Protein AF-J9RSP5-F1 (afdb_monomer)

Sequence (38 aa):
MKSDGHQSEIARLRHDVEEYAKQFPTVGFEKETMKYKD

Foldseek 3Di:
DVPPVVVVVVVVVVVVVVVVVVVDADPPDHLVPDPDND

Nearest PDB structures (foldseek):
  6smn-assembly1_C  TM=9.919E-01  e=1.533E-02  Arabidopsis thaliana

Secondary structure (DSSP, 8-state):
--HHHHHHHHHHHHHHHHHHHTTSPPSSS-GGG-S---

pLDDT: mean 90.28, std 12.29, range [49.97, 98.31]

Solvent-accessible surface area (backbone atoms only — not comparable to full-atom values): 2571 Å² total; per-residue (Å²): 136,81,61,66,67,56,52,53,52,52,53,49,52,50,50,57,50,51,61,56,56,68,75,53,85,64,85,96,54,62,72,88,75,47,94,72,87,128

Radius of gyration: 14.38 Å; Cα contacts (8 Å, |Δi|>4): 3; chains: 1; bounding box: 20×15×42 Å

Organism: Populus nigra (NCBI:txid3691)

Mean predicted aligned error: 5.06 Å

Structure (mmCIF, N/CA/C/O backbone):
data_AF-J9RSP5-F1
#
_entry.id   AF-J9RSP5-F1
#
loop_
_atom_site.group_PDB
_atom_site.id
_atom_site.type_symbol
_atom_site.label_atom_id
_atom_site.label_alt_id
_atom_site.label_comp_id
_atom_site.label_asym_id
_atom_site.label_entity_id
_atom_site.label_seq_id
_atom_site.pdbx_PDB_ins_code
_atom_site.Cartn_x
_atom_site.Cartn_y
_atom_site.Cartn_z
_atom_site.occupancy
_atom_site.B_iso_or_equiv
_atom_site.auth_seq_id
_atom_site.auth_comp_id
_atom_site.auth_asym_id
_atom_site.auth_atom_id
_atom_site.pdbx_PDB_model_num
ATOM 1 N N . MET A 1 1 ? 6.458 -4.794 -31.506 1.00 49.97 1 MET A N 1
ATOM 2 C CA . MET A 1 1 ? 6.201 -4.947 -30.059 1.00 49.97 1 MET A CA 1
ATOM 3 C C . MET A 1 1 ? 7.351 -4.325 -29.282 1.00 49.97 1 MET A C 1
ATOM 5 O O . MET A 1 1 ? 8.402 -4.934 -29.166 1.00 49.97 1 MET A O 1
ATOM 9 N N . LYS A 1 2 ? 7.201 -3.072 -28.840 1.00 55.03 2 LYS A N 1
ATOM 10 C CA . LYS A 1 2 ? 8.089 -2.448 -27.837 1.00 55.03 2 LYS A CA 1
ATOM 11 C C . LYS A 1 2 ? 7.376 -2.261 -26.487 1.00 55.03 2 LYS A C 1
ATOM 13 O O . LYS A 1 2 ? 7.978 -1.781 -25.545 1.00 55.03 2 LYS A O 1
ATOM 18 N N . SER A 1 3 ? 6.103 -2.644 -26.398 1.00 61.50 3 SER A N 1
ATOM 19 C CA . SER A 1 3 ? 5.231 -2.472 -25.233 1.00 61.50 3 SER A CA 1
ATOM 20 C C . SER A 1 3 ? 5.476 -3.498 -24.128 1.00 61.50 3 SER A C 1
ATOM 22 O O . SER A 1 3 ? 5.403 -3.154 -22.954 1.00 61.50 3 SER A O 1
ATOM 24 N N . ASP A 1 4 ? 5.779 -4.744 -24.489 1.00 65.44 4 ASP A N 1
ATOM 25 C CA . ASP A 1 4 ? 5.591 -5.871 -23.565 1.00 65.44 4 ASP A CA 1
ATOM 26 C C . ASP A 1 4 ? 6.708 -5.949 -22.510 1.00 65.44 4 ASP A C 1
ATOM 28 O O . ASP A 1 4 ? 6.451 -6.252 -21.345 1.00 65.44 4 ASP A O 1
ATOM 32 N N . GLY A 1 5 ? 7.935 -5.563 -22.883 1.00 75.69 5 GLY A N 1
ATOM 33 C CA . GLY A 1 5 ? 9.067 -5.474 -21.955 1.00 75.69 5 GLY A CA 1
ATOM 34 C C . GLY A 1 5 ? 8.879 -4.388 -20.892 1.00 75.69 5 GLY A C 1
ATOM 35 O O . GLY A 1 5 ? 9.088 -4.647 -19.710 1.00 75.69 5 GLY A O 1
ATOM 36 N N . HIS A 1 6 ? 8.389 -3.205 -21.278 1.00 84.69 6 HIS A N 1
ATOM 37 C CA . HIS A 1 6 ? 8.150 -2.112 -20.329 1.00 84.69 6 HIS A CA 1
ATOM 38 C C . HIS A 1 6 ? 7.019 -2.429 -19.344 1.00 84.69 6 HIS A C 1
ATOM 40 O O . HIS A 1 6 ? 7.125 -2.101 -18.166 1.00 84.69 6 HIS A O 1
ATOM 46 N N . GLN A 1 7 ? 5.963 -3.120 -19.788 1.00 93.12 7 GLN A N 1
ATOM 47 C CA . GLN A 1 7 ? 4.885 -3.550 -18.891 1.00 93.12 7 GLN A CA 1
ATOM 48 C C . GLN A 1 7 ? 5.374 -4.561 -17.848 1.00 93.12 7 GLN A C 1
ATOM 50 O O . GLN A 1 7 ? 5.002 -4.461 -16.680 1.00 93.12 7 GLN A O 1
ATOM 55 N N . SER A 1 8 ? 6.251 -5.494 -18.237 1.00 92.50 8 SER A N 1
ATOM 56 C CA . SER A 1 8 ? 6.837 -6.454 -17.292 1.00 92.50 8 SER A CA 1
ATOM 57 C C . SER A 1 8 ? 7.705 -5.780 -16.224 1.00 92.50 8 SER A C 1
ATOM 59 O O . SER A 1 8 ? 7.628 -6.130 -15.048 1.00 92.50 8 SER A O 1
ATOM 61 N N . GLU A 1 9 ? 8.478 -4.761 -16.605 1.00 95.31 9 GLU A N 1
ATOM 62 C CA . GLU A 1 9 ? 9.336 -4.019 -15.682 1.00 95.31 9 GLU A CA 1
ATOM 63 C C . GLU A 1 9 ? 8.523 -3.163 -14.706 1.00 95.31 9 GLU A C 1
ATOM 65 O O . GLU A 1 9 ? 8.799 -3.167 -13.506 1.00 95.31 9 GLU A O 1
ATOM 70 N N . ILE A 1 10 ? 7.468 -2.503 -15.193 1.00 95.12 10 ILE A N 1
ATOM 71 C CA . ILE A 1 10 ? 6.524 -1.758 -14.350 1.00 95.12 10 ILE A CA 1
ATOM 72 C C . ILE A 1 10 ? 5.818 -2.705 -13.374 1.00 95.12 10 ILE A C 1
ATOM 74 O O . ILE A 1 10 ? 5.696 -2.388 -12.191 1.00 95.12 10 ILE A O 1
ATOM 78 N N . ALA A 1 11 ? 5.377 -3.878 -13.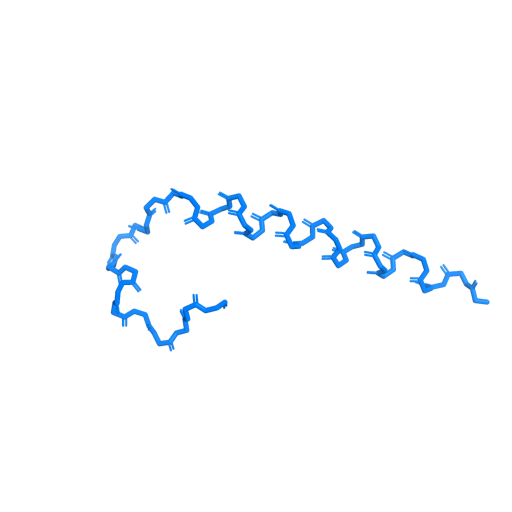840 1.00 95.75 11 ALA A N 1
ATOM 79 C CA . ALA A 1 11 ? 4.728 -4.868 -12.987 1.00 95.75 11 ALA A CA 1
ATOM 80 C C . ALA A 1 11 ? 5.663 -5.367 -11.878 1.00 95.75 11 ALA A C 1
ATOM 82 O O . ALA A 1 11 ? 5.228 -5.469 -10.730 1.00 95.75 11 ALA A O 1
ATOM 83 N N . ARG A 1 12 ? 6.938 -5.615 -12.206 1.00 96.75 12 ARG A N 1
ATOM 84 C CA . ARG A 1 12 ? 7.966 -6.000 -11.233 1.00 96.75 12 ARG A CA 1
ATOM 85 C C . ARG A 1 12 ? 8.204 -4.897 -10.208 1.00 96.75 12 ARG A C 1
ATOM 87 O O . ARG A 1 12 ? 8.122 -5.157 -9.016 1.00 96.75 12 ARG A O 1
ATOM 94 N N . LEU A 1 13 ? 8.434 -3.665 -10.663 1.00 97.56 13 LEU A N 1
ATOM 95 C CA . LEU A 1 13 ? 8.685 -2.535 -9.769 1.00 97.56 13 LEU A CA 1
ATOM 96 C C . LEU A 1 13 ? 7.508 -2.291 -8.819 1.00 97.56 13 LEU A C 1
ATOM 98 O O . LEU A 1 13 ? 7.713 -2.065 -7.632 1.00 97.56 13 LEU A O 1
ATOM 102 N N . ARG A 1 14 ? 6.273 -2.365 -9.326 1.00 97.31 14 ARG A N 1
ATOM 103 C CA . ARG A 1 14 ? 5.068 -2.248 -8.498 1.00 97.31 14 ARG A CA 1
ATOM 104 C C . ARG A 1 14 ? 5.033 -3.320 -7.409 1.00 97.31 14 ARG A C 1
ATOM 106 O O . ARG A 1 14 ? 4.778 -2.980 -6.261 1.00 97.31 14 ARG A O 1
ATOM 113 N N . HIS A 1 15 ? 5.308 -4.575 -7.761 1.00 97.56 15 HIS A N 1
ATOM 114 C CA . HIS A 1 15 ? 5.344 -5.668 -6.792 1.00 97.56 15 HIS A CA 1
ATOM 115 C C . HIS A 1 15 ? 6.413 -5.435 -5.713 1.00 97.56 15 HIS A C 1
ATOM 117 O O . HIS A 1 15 ? 6.105 -5.519 -4.528 1.00 97.56 15 HIS A O 1
ATOM 123 N N . ASP A 1 16 ? 7.628 -5.044 -6.113 1.00 98.25 16 ASP A N 1
ATOM 124 C CA . ASP A 1 16 ? 8.729 -4.748 -5.186 1.00 98.25 16 ASP A CA 1
ATOM 125 C C . ASP A 1 16 ? 8.354 -3.612 -4.207 1.00 98.25 16 ASP A C 1
ATOM 127 O O . ASP A 1 16 ? 8.644 -3.681 -3.010 1.00 98.25 16 ASP A O 1
ATOM 131 N N . VAL A 1 17 ? 7.665 -2.574 -4.698 1.00 98.31 17 VAL A N 1
ATOM 132 C CA . VAL A 1 17 ? 7.180 -1.447 -3.882 1.00 98.31 17 VAL A CA 1
ATOM 133 C C . VAL A 1 17 ? 6.070 -1.876 -2.920 1.00 98.31 17 VAL A C 1
ATOM 135 O O . VAL A 1 17 ? 6.108 -1.498 -1.748 1.00 98.31 17 VAL A O 1
ATOM 138 N N . GLU A 1 18 ? 5.089 -2.650 -3.388 1.00 97.44 18 GLU A N 1
ATOM 139 C CA . GLU A 1 18 ? 3.976 -3.140 -2.565 1.00 97.44 18 GLU A CA 1
ATOM 140 C C . GLU A 1 18 ? 4.483 -4.026 -1.418 1.00 97.44 18 GLU A C 1
ATOM 142 O O . GLU A 1 18 ? 4.110 -3.808 -0.263 1.00 97.44 18 GLU A O 1
ATOM 147 N N . GLU A 1 19 ? 5.386 -4.966 -1.701 1.00 97.56 19 GLU A N 1
ATOM 148 C CA . GLU A 1 19 ? 5.972 -5.844 -0.682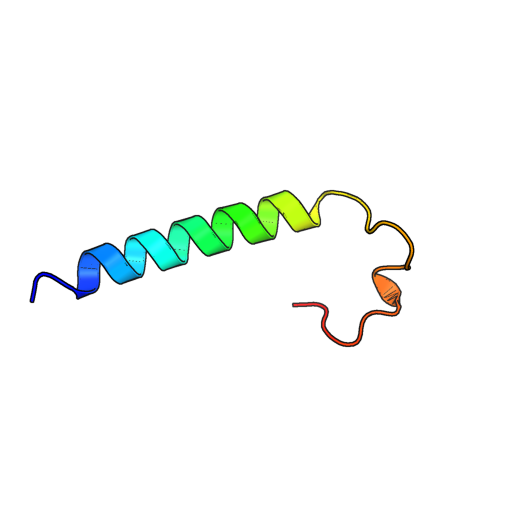 1.00 97.56 19 GLU A CA 1
ATOM 149 C C . GLU A 1 19 ? 6.819 -5.076 0.333 1.00 97.56 19 GLU A C 1
ATOM 151 O O . GLU A 1 19 ? 6.761 -5.362 1.531 1.00 97.56 19 GLU A O 1
ATOM 156 N N . TYR A 1 20 ? 7.561 -4.056 -0.106 1.00 98.00 20 TYR A N 1
ATOM 157 C CA .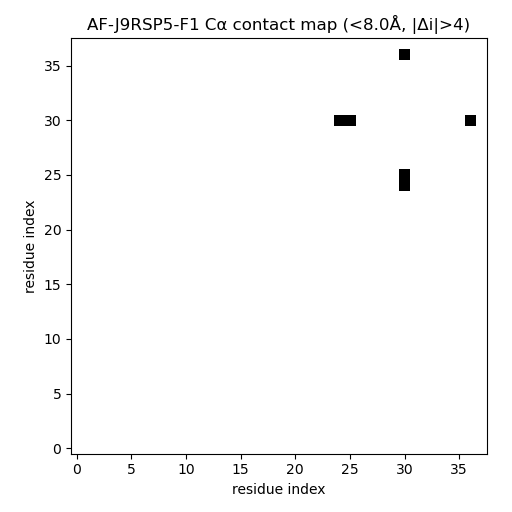 TYR A 1 20 ? 8.304 -3.196 0.811 1.00 98.00 20 TYR A CA 1
ATOM 158 C C . TYR A 1 20 ? 7.369 -2.387 1.721 1.00 98.00 20 TYR A C 1
ATOM 160 O O . TYR A 1 20 ? 7.559 -2.347 2.937 1.00 98.00 20 TYR A O 1
ATOM 168 N N . ALA A 1 21 ? 6.317 -1.781 1.163 1.00 96.81 21 ALA A N 1
ATOM 169 C CA . ALA A 1 21 ? 5.363 -0.981 1.928 1.00 96.81 21 ALA A CA 1
ATOM 170 C C . ALA A 1 21 ? 4.612 -1.810 2.987 1.00 96.81 21 ALA A C 1
ATOM 172 O O . ALA A 1 21 ? 4.392 -1.331 4.101 1.00 96.81 21 ALA A O 1
ATOM 173 N N . LYS A 1 22 ? 4.272 -3.071 2.681 1.00 94.75 22 LYS A N 1
ATOM 174 C CA . LYS A 1 22 ? 3.556 -3.994 3.586 1.00 94.75 22 LYS A CA 1
ATOM 175 C C . LYS A 1 22 ? 4.314 -4.342 4.877 1.00 94.75 22 LYS A C 1
ATOM 177 O O . LYS A 1 22 ? 3.679 -4.890 5.786 1.00 94.75 22 LYS A O 1
ATOM 182 N N . GLN A 1 23 ? 5.619 -4.058 4.957 1.00 96.38 23 GLN A N 1
ATOM 183 C CA . GLN A 1 23 ? 6.462 -4.280 6.144 1.00 96.38 23 GLN A CA 1
ATOM 184 C C . GLN A 1 23 ? 6.204 -3.256 7.256 1.00 96.38 23 GLN A C 1
ATOM 186 O O . GLN A 1 23 ? 6.499 -3.520 8.421 1.00 96.38 23 GLN A O 1
ATOM 191 N N . PHE A 1 24 ? 5.662 -2.090 6.907 1.00 96.00 24 PHE A N 1
ATOM 192 C CA . PHE A 1 24 ? 5.388 -1.012 7.850 1.00 96.00 24 PHE A CA 1
ATOM 193 C C . PHE A 1 24 ? 3.966 -1.123 8.419 1.00 96.00 24 PHE A C 1
ATOM 195 O O . PHE A 1 24 ? 3.068 -1.650 7.754 1.00 96.00 24 PHE A O 1
ATOM 202 N N . PRO A 1 25 ? 3.732 -0.630 9.649 1.00 95.56 25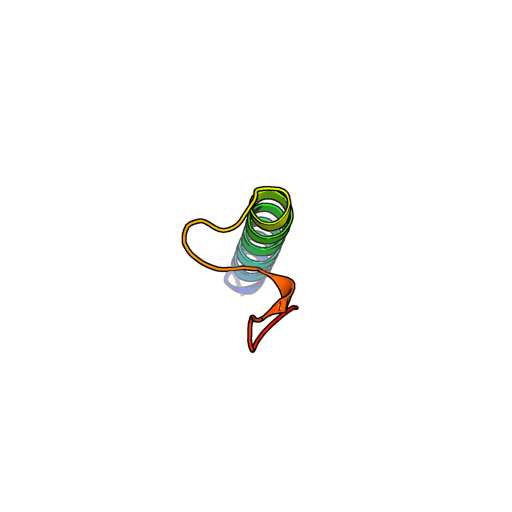 PRO A N 1
ATOM 203 C CA . PRO A 1 25 ? 2.400 -0.629 10.237 1.00 95.56 25 PRO A CA 1
ATOM 204 C C . PRO A 1 25 ? 1.451 0.293 9.466 1.00 95.56 25 PRO A C 1
ATOM 206 O O . PRO A 1 25 ? 1.843 1.340 8.945 1.00 95.56 25 PRO A O 1
ATOM 209 N N . THR A 1 26 ? 0.173 -0.075 9.441 1.00 95.00 26 THR A N 1
ATOM 210 C CA . THR A 1 26 ? -0.900 0.778 8.930 1.00 95.00 26 THR A CA 1
ATOM 211 C C . THR A 1 26 ? -1.235 1.870 9.945 1.00 95.00 26 THR A C 1
ATOM 213 O O . THR A 1 26 ? -1.258 1.637 11.152 1.00 95.00 26 THR A O 1
ATOM 216 N N . VAL A 1 27 ? -1.491 3.087 9.464 1.00 96.75 27 VAL A N 1
ATOM 217 C CA . VAL A 1 27 ? -1.794 4.238 10.326 1.00 96.75 27 VAL A CA 1
ATOM 218 C C . VAL A 1 27 ? -3.303 4.452 10.384 1.00 96.75 27 VAL A C 1
ATOM 220 O O . VAL A 1 27 ? -3.945 4.647 9.356 1.00 96.75 27 VAL A O 1
ATOM 223 N N . GLY A 1 28 ? -3.869 4.448 11.593 1.00 96.44 28 GLY A N 1
ATOM 224 C CA . GLY A 1 28 ? -5.287 4.746 11.828 1.00 96.44 28 GLY A CA 1
ATOM 225 C C . GLY A 1 28 ? -6.250 3.564 11.664 1.00 96.44 28 GLY A C 1
ATOM 226 O O . GLY A 1 28 ? -7.447 3.748 11.860 1.00 96.44 28 GLY A O 1
ATOM 227 N N . PHE A 1 29 ? -5.754 2.366 11.340 1.00 94.94 29 PHE A N 1
ATOM 228 C CA . PHE A 1 29 ? -6.528 1.120 11.336 1.00 94.94 29 PHE A CA 1
ATOM 229 C C . PHE A 1 29 ? -5.614 -0.105 11.478 1.00 94.94 29 PHE A C 1
ATOM 231 O O . PHE A 1 29 ? -4.432 -0.053 11.133 1.00 94.94 29 PHE A O 1
ATOM 238 N N . GLU A 1 30 ? -6.176 -1.211 11.963 1.00 93.50 30 GLU A N 1
ATOM 239 C CA . GLU A 1 30 ? -5.488 -2.497 12.106 1.00 93.50 30 GLU A CA 1
ATOM 240 C C . GLU A 1 30 ? -5.521 -3.284 10.792 1.00 93.50 30 GLU A C 1
ATOM 242 O O . GLU A 1 30 ? -6.585 -3.466 10.185 1.00 93.50 30 GLU A O 1
ATOM 247 N N . LYS A 1 31 ? -4.363 -3.794 10.365 1.00 91.38 31 LYS A N 1
ATOM 248 C CA . LYS A 1 31 ? -4.206 -4.567 9.123 1.00 91.38 31 LYS A CA 1
ATOM 249 C C . LYS A 1 31 ? -5.093 -5.818 9.112 1.00 91.38 31 LYS A C 1
ATOM 251 O O . LYS A 1 31 ? -5.652 -6.197 8.086 1.00 91.38 31 LYS A O 1
ATOM 256 N N . GLU A 1 32 ? -5.287 -6.427 10.273 1.00 92.69 32 GLU A N 1
ATOM 257 C CA . GLU A 1 32 ? -6.070 -7.642 10.505 1.00 92.69 32 GLU A CA 1
ATOM 258 C C . GLU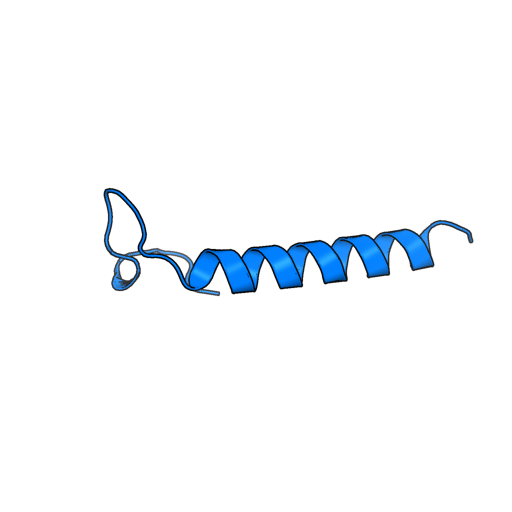 A 1 32 ? -7.550 -7.463 10.132 1.00 92.69 32 GLU A C 1
ATOM 260 O O . GLU A 1 32 ? -8.207 -8.417 9.694 1.00 92.69 32 GLU A O 1
ATOM 265 N N . THR A 1 33 ? -8.051 -6.231 10.255 1.00 95.44 33 THR A N 1
ATO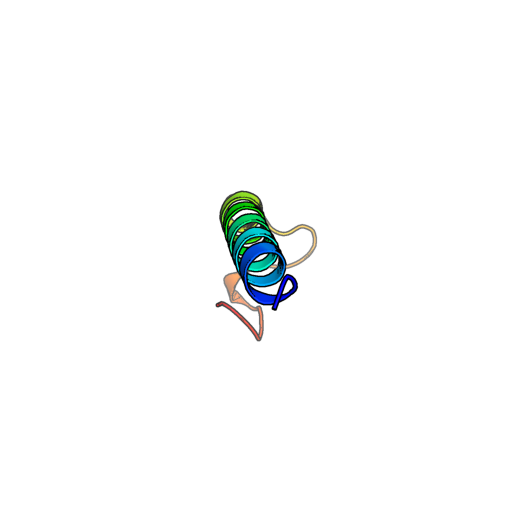M 266 C CA . THR A 1 33 ? -9.447 -5.851 9.993 1.00 95.44 33 THR A CA 1
ATOM 267 C C . THR A 1 33 ? -9.712 -5.462 8.537 1.00 95.44 33 THR A C 1
ATOM 269 O O . THR A 1 33 ? -10.865 -5.264 8.149 1.00 95.44 33 THR A O 1
ATOM 272 N N . MET A 1 34 ? -8.670 -5.372 7.704 1.00 95.50 34 MET A N 1
ATOM 273 C CA . MET A 1 34 ? -8.810 -4.982 6.302 1.00 95.50 34 MET A CA 1
ATOM 274 C C . MET A 1 34 ? -9.609 -6.015 5.501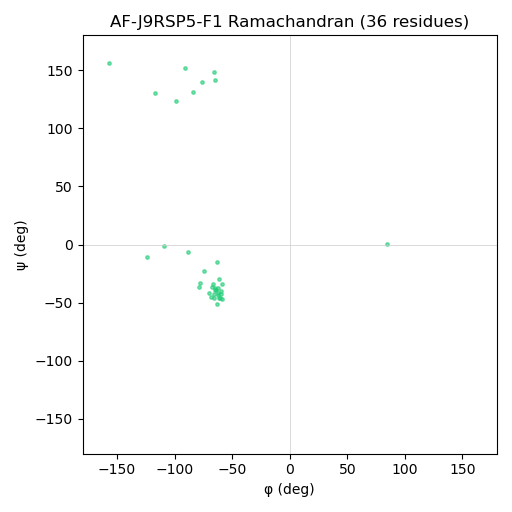 1.00 95.50 34 MET A C 1
ATOM 276 O O . MET A 1 34 ? -9.433 -7.226 5.645 1.00 95.50 34 MET A O 1
ATOM 280 N N . LYS A 1 35 ? -10.447 -5.524 4.581 1.00 95.81 35 LYS A N 1
ATOM 281 C CA . LYS A 1 35 ? -11.195 -6.366 3.634 1.00 95.81 35 LYS A CA 1
ATOM 282 C C . LYS A 1 35 ? -10.283 -7.088 2.633 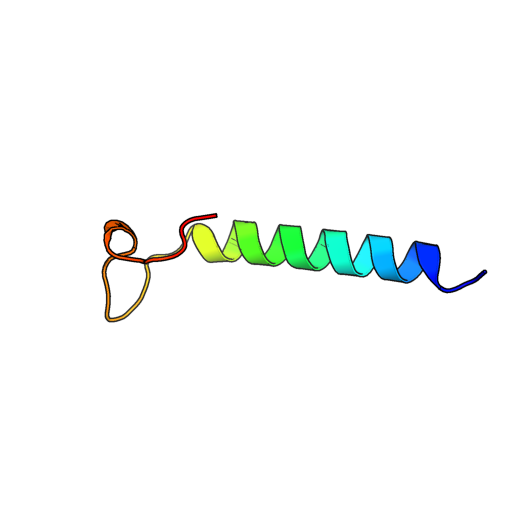1.00 95.81 35 LYS A C 1
ATOM 284 O O . LYS A 1 35 ? -10.603 -8.200 2.228 1.00 95.81 35 LYS A O 1
ATOM 289 N N . TYR A 1 36 ? -9.178 -6.459 2.236 1.00 94.62 36 TYR A N 1
ATOM 290 C CA . TYR A 1 36 ? -8.203 -7.009 1.293 1.0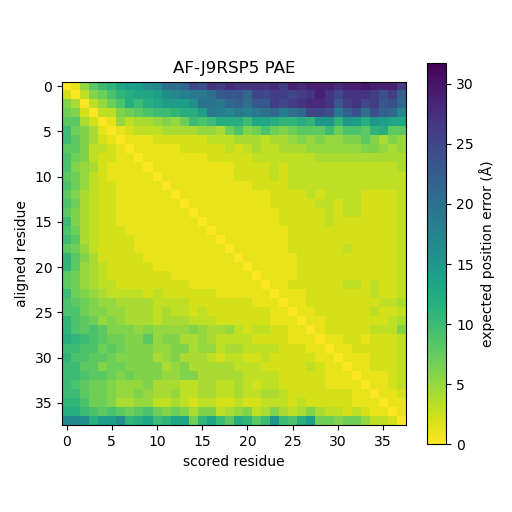0 94.62 36 TYR A CA 1
ATOM 291 C C . TYR A 1 36 ? -6.864 -7.167 1.998 1.00 94.62 36 TYR A C 1
ATOM 293 O O . TYR A 1 36 ? -6.417 -6.240 2.674 1.00 94.62 36 TYR A O 1
ATOM 301 N N . LYS A 1 37 ? -6.271 -8.352 1.872 1.00 89.88 37 LYS A N 1
ATOM 302 C CA . LYS A 1 37 ? -5.074 -8.756 2.623 1.00 89.88 37 LYS A CA 1
ATOM 303 C C . LYS A 1 37 ? -3.916 -9.191 1.724 1.00 89.88 37 LYS A C 1
ATOM 305 O O . LYS A 1 37 ? -2.801 -9.306 2.229 1.00 89.88 37 LYS A O 1
ATOM 310 N N . ASP A 1 38 ? -4.193 -9.367 0.434 1.00 76.38 38 ASP A N 1
ATOM 311 C CA . ASP A 1 38 ? -3.252 -9.808 -0.595 1.00 76.38 38 ASP A CA 1
ATOM 312 C C . ASP A 1 38 ? -2.748 -8.619 -1.420 1.00 76.38 38 ASP A C 1
ATOM 314 O O . ASP A 1 38 ? -3.587 -7.767 -1.797 1.00 76.38 38 ASP A O 1
#